Protein AF-A0AAW0K3B5-F1 (afdb_monomer)

pLDDT: mean 71.55, std 21.09, range [31.69, 96.75]

Secondary structure (DSSP, 8-state):
----GGGSTT--HHHHHHHHHHHHT-TT----HHHHHHHHHSSSSS----B--HHHHHHHHHHHHHHHHT--TTS-HHHHHHHHHHHHHHHHHB--TT-HHHHHHHHHHHHHHSTT-HHHHHHHHHHHHHHHHHHHHHHTT---TTTGGG-

Organism: Myodes glareolus (NCBI:txid447135)

Structure (mmCIF, N/CA/C/O backbone):
data_AF-A0AAW0K3B5-F1
#
_entry.id   AF-A0AAW0K3B5-F1
#
loop_
_atom_site.group_PDB
_atom_site.id
_atom_site.type_symbol
_atom_site.label_atom_id
_atom_site.label_alt_id
_atom_site.label_comp_id
_atom_site.label_asym_id
_atom_site.label_entity_id
_atom_site.label_seq_id
_atom_site.pdbx_PDB_ins_code
_atom_site.Cartn_x
_atom_site.Cartn_y
_atom_site.Cartn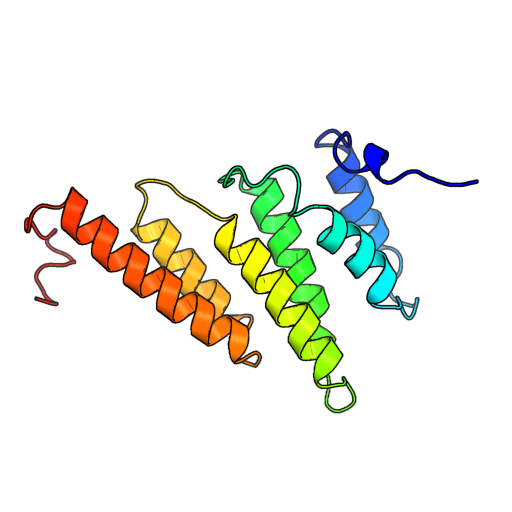_z
_atom_site.occupancy
_atom_site.B_iso_or_equiv
_atom_site.auth_seq_id
_atom_site.auth_comp_id
_atom_site.auth_asym_id
_atom_site.auth_atom_id
_atom_site.pdbx_PDB_model_num
ATOM 1 N N . MET A 1 1 ? 22.367 22.650 -14.621 1.00 35.47 1 MET A N 1
ATOM 2 C CA . MET A 1 1 ? 21.339 23.346 -13.818 1.00 35.47 1 MET A CA 1
ATOM 3 C C . MET A 1 1 ? 20.827 22.365 -12.778 1.00 35.47 1 MET A C 1
ATOM 5 O O . MET A 1 1 ? 20.050 21.483 -13.109 1.00 35.47 1 MET A O 1
ATOM 9 N N . HIS A 1 2 ? 21.383 22.438 -11.568 1.00 32.12 2 HIS A N 1
ATOM 10 C CA . HIS A 1 2 ? 21.061 21.547 -10.454 1.00 32.12 2 HIS A CA 1
ATOM 11 C C . HIS A 1 2 ? 19.690 21.917 -9.879 1.00 32.12 2 HIS A C 1
ATOM 13 O O . HIS A 1 2 ? 19.555 22.942 -9.215 1.00 32.12 2 HIS A O 1
ATOM 19 N N . LEU A 1 3 ? 18.679 21.089 -10.138 1.00 31.78 3 LEU A N 1
ATOM 20 C CA . LEU A 1 3 ? 17.420 21.122 -9.401 1.00 31.78 3 LEU A CA 1
ATOM 21 C C . LEU A 1 3 ? 17.653 20.423 -8.060 1.00 31.78 3 LEU A C 1
ATOM 23 O O . LEU A 1 3 ? 17.846 19.212 -7.993 1.00 31.78 3 LEU A O 1
ATOM 27 N N . THR A 1 4 ? 17.708 21.208 -6.991 1.00 33.53 4 THR A N 1
ATOM 28 C CA . THR A 1 4 ? 17.813 20.716 -5.619 1.00 33.53 4 THR A CA 1
ATOM 29 C C . THR A 1 4 ? 16.498 20.050 -5.194 1.00 33.53 4 THR A C 1
ATOM 31 O O . THR A 1 4 ? 15.403 20.532 -5.488 1.00 33.53 4 THR A O 1
ATOM 34 N N . ALA A 1 5 ? 16.607 18.935 -4.465 1.00 39.22 5 ALA A N 1
ATOM 35 C CA . ALA A 1 5 ? 15.515 18.063 -4.004 1.00 39.22 5 ALA A CA 1
ATOM 36 C C . ALA A 1 5 ? 14.440 18.745 -3.124 1.00 39.22 5 ALA A C 1
ATOM 38 O O . ALA A 1 5 ? 13.432 18.134 -2.784 1.00 39.22 5 ALA A O 1
ATOM 39 N N . HIS A 1 6 ? 14.608 20.028 -2.800 1.00 31.69 6 HIS A N 1
ATOM 40 C CA . HIS A 1 6 ? 13.610 20.847 -2.111 1.00 31.69 6 HIS A CA 1
ATOM 41 C C . HIS A 1 6 ? 12.377 21.176 -2.974 1.00 31.69 6 HIS A C 1
ATOM 43 O O . HIS A 1 6 ? 11.367 21.637 -2.448 1.00 31.69 6 HIS A O 1
ATOM 49 N N . CYS A 1 7 ? 12.438 20.957 -4.293 1.00 35.53 7 CYS A N 1
ATOM 50 C CA . CYS A 1 7 ? 11.373 21.372 -5.206 1.00 35.53 7 CYS A CA 1
ATOM 51 C C . CYS A 1 7 ? 10.175 20.402 -5.244 1.00 35.53 7 CYS A C 1
ATOM 53 O O . CYS A 1 7 ? 9.066 20.840 -5.524 1.00 35.53 7 CYS A O 1
ATOM 55 N N . LEU A 1 8 ? 10.358 19.114 -4.916 1.00 39.03 8 LEU A N 1
ATOM 56 C CA . LEU A 1 8 ? 9.300 18.092 -5.019 1.00 39.03 8 LEU A CA 1
ATOM 57 C C . LEU A 1 8 ? 8.293 18.110 -3.857 1.00 39.03 8 LEU A C 1
ATOM 59 O O . LEU A 1 8 ? 7.108 17.871 -4.074 1.00 39.03 8 LEU A O 1
ATOM 63 N N . CYS A 1 9 ? 8.720 18.466 -2.643 1.00 38.41 9 CYS A N 1
ATOM 64 C CA . CYS A 1 9 ? 7.819 18.576 -1.486 1.00 38.41 9 CYS A CA 1
ATOM 65 C C . CYS A 1 9 ? 6.958 19.851 -1.507 1.00 38.41 9 CYS A C 1
ATOM 67 O O . CYS A 1 9 ? 5.985 19.949 -0.767 1.00 38.41 9 CYS A O 1
ATOM 69 N N . ALA A 1 10 ? 7.306 20.822 -2.355 1.00 37.34 10 ALA A N 1
ATOM 70 C CA . ALA A 1 10 ? 6.566 22.067 -2.543 1.00 37.34 10 ALA A CA 1
ATOM 71 C C . ALA A 1 10 ? 5.687 22.047 -3.802 1.00 37.34 10 ALA A C 1
ATOM 73 O O . ALA A 1 10 ? 5.205 23.095 -4.220 1.00 37.34 10 ALA A O 1
ATOM 74 N N . VAL A 1 11 ? 5.494 20.882 -4.431 1.00 40.53 11 VAL A N 1
ATOM 75 C CA . VAL A 1 11 ? 4.671 20.749 -5.635 1.00 40.53 11 VAL A CA 1
ATOM 76 C C . VAL A 1 11 ? 3.203 20.824 -5.202 1.00 40.53 11 VAL A C 1
ATOM 78 O O . VAL A 1 11 ? 2.694 19.856 -4.634 1.00 40.53 11 VAL A O 1
ATOM 81 N N . PRO A 1 12 ? 2.493 21.946 -5.437 1.00 39.41 12 PRO A N 1
ATOM 82 C CA . PRO A 1 12 ? 1.070 22.022 -5.134 1.00 39.41 12 PRO A CA 1
ATOM 83 C C . PRO A 1 12 ? 0.346 20.911 -5.896 1.00 39.41 12 PRO A C 1
ATOM 85 O O . PRO A 1 12 ? 0.765 20.545 -6.994 1.00 39.41 12 PRO A O 1
ATOM 88 N N . SER A 1 13 ? -0.766 20.404 -5.360 1.00 47.94 13 SER A N 1
ATOM 89 C CA . SER A 1 13 ? -1.538 19.246 -5.855 1.00 47.94 13 SER A CA 1
ATOM 90 C C . SER A 1 13 ? -1.801 19.249 -7.375 1.00 47.94 13 SER A C 1
ATOM 92 O O . SER A 1 13 ? -1.989 18.204 -7.991 1.00 47.94 13 SER A O 1
ATOM 94 N N . ARG A 1 14 ? -1.759 20.429 -8.006 1.00 40.59 14 ARG A N 1
ATOM 95 C CA . ARG A 1 14 ? -1.860 20.640 -9.458 1.00 40.59 14 ARG A CA 1
ATOM 96 C C . ARG A 1 14 ? -0.660 20.131 -10.268 1.00 40.59 14 ARG A C 1
ATOM 98 O O . ARG A 1 14 ? -0.847 19.666 -11.387 1.00 40.59 14 ARG A O 1
ATOM 105 N N . ALA A 1 15 ? 0.555 20.189 -9.734 1.00 43.03 15 ALA A N 1
ATOM 106 C CA . ALA A 1 15 ? 1.763 19.774 -10.442 1.00 43.03 15 ALA A CA 1
ATOM 107 C C . ALA A 1 15 ? 2.100 18.278 -10.246 1.00 43.03 15 ALA A C 1
ATOM 109 O O . ALA A 1 15 ? 2.825 17.712 -11.062 1.00 43.03 15 ALA A O 1
ATOM 110 N N . LEU A 1 16 ? 1.447 17.593 -9.295 1.00 50.88 16 LEU A N 1
ATOM 111 C CA . LEU A 1 16 ? 1.408 16.123 -9.249 1.00 50.88 16 LEU A CA 1
ATOM 112 C C . LEU A 1 16 ? 0.715 15.546 -10.497 1.00 50.88 16 LEU A C 1
ATOM 114 O O . LEU A 1 16 ? 1.174 14.566 -11.077 1.00 50.88 16 LEU A O 1
ATOM 118 N N . GLY A 1 17 ? -0.352 16.207 -10.961 1.00 45.12 17 GLY A N 1
ATOM 119 C CA . GLY A 1 17 ? -1.036 15.856 -12.207 1.00 45.12 17 GLY A CA 1
ATOM 120 C C . GLY A 1 17 ? -0.136 16.006 -13.436 1.00 45.12 17 GLY A C 1
ATOM 121 O O . GLY A 1 17 ? -0.159 15.151 -14.316 1.00 45.12 17 GLY A O 1
ATOM 122 N N . VAL A 1 18 ? 0.713 17.038 -13.468 1.00 44.72 18 VAL A N 1
ATOM 123 C CA . VAL A 1 18 ? 1.710 17.238 -14.534 1.00 44.72 18 VAL A CA 1
ATOM 124 C C . VAL A 1 18 ? 2.792 16.160 -14.479 1.00 44.72 18 VAL A C 1
ATOM 126 O O . VAL A 1 18 ? 3.157 15.628 -15.520 1.00 44.72 18 VAL A O 1
ATOM 129 N N . LEU A 1 19 ? 3.250 15.771 -13.286 1.00 51.72 19 LEU A N 1
ATOM 130 C CA . LEU A 1 19 ? 4.218 14.685 -13.120 1.00 51.72 19 LEU A CA 1
ATOM 131 C C . LEU A 1 19 ? 3.649 13.339 -13.603 1.00 51.72 19 LEU A C 1
ATOM 133 O O . LEU A 1 19 ? 4.320 12.619 -14.335 1.00 51.72 19 LEU A O 1
ATOM 137 N N . ILE A 1 20 ? 2.387 13.035 -13.277 1.00 51.34 20 ILE A N 1
ATOM 138 C CA . ILE A 1 20 ? 1.679 11.835 -13.757 1.00 51.34 20 ILE A CA 1
ATOM 139 C C . ILE A 1 20 ? 1.503 11.871 -15.282 1.00 51.34 20 ILE A C 1
ATOM 141 O O . ILE A 1 20 ? 1.693 10.853 -15.944 1.00 51.34 20 ILE A O 1
ATOM 145 N N . GLN A 1 21 ? 1.165 13.028 -15.860 1.00 45.47 21 GLN A N 1
ATOM 146 C CA . GLN A 1 21 ? 1.050 13.179 -17.315 1.00 45.47 21 GLN A CA 1
ATOM 147 C C . GLN A 1 21 ? 2.409 13.060 -18.021 1.00 45.47 21 GLN A C 1
ATOM 149 O O . GLN A 1 21 ? 2.496 12.416 -19.061 1.00 45.47 21 GLN A O 1
ATOM 154 N N . LEU A 1 22 ? 3.484 13.605 -17.446 1.00 49.25 22 LEU A N 1
ATOM 155 C CA . LEU A 1 22 ? 4.845 13.465 -17.973 1.00 49.25 22 LEU A CA 1
ATOM 156 C C . LEU A 1 22 ? 5.357 12.020 -17.873 1.00 49.25 22 LEU A C 1
ATOM 158 O O . LEU A 1 22 ? 6.009 11.551 -18.803 1.00 49.25 22 LEU A O 1
ATOM 162 N N . LEU A 1 23 ? 5.008 11.299 -16.801 1.00 51.03 23 LEU A N 1
ATOM 163 C CA . LEU A 1 23 ? 5.277 9.864 -16.654 1.00 51.03 23 LEU A CA 1
ATOM 164 C C . LEU A 1 23 ? 4.516 9.033 -17.699 1.00 51.03 23 LEU A C 1
ATOM 166 O O . LEU A 1 23 ? 5.080 8.107 -18.273 1.00 51.03 23 LEU A O 1
ATOM 170 N N . LYS A 1 24 ? 3.265 9.397 -18.015 1.00 45.06 24 LYS A N 1
ATOM 171 C CA . LYS A 1 24 ? 2.482 8.764 -19.093 1.00 45.06 24 LYS A CA 1
ATOM 172 C C . LYS A 1 24 ? 2.996 9.101 -20.499 1.00 45.06 24 LYS A C 1
ATOM 174 O O . LYS A 1 24 ? 2.840 8.293 -21.408 1.00 45.06 24 LYS A O 1
ATOM 179 N N . ALA A 1 25 ? 3.600 10.274 -20.694 1.00 43.50 25 ALA A N 1
ATOM 180 C CA . ALA A 1 25 ? 3.971 10.795 -22.011 1.00 43.50 25 ALA A CA 1
ATOM 181 C C . ALA A 1 25 ? 5.305 10.267 -22.580 1.00 43.50 25 ALA A C 1
ATOM 183 O O . ALA A 1 25 ? 5.633 10.589 -23.722 1.00 43.50 25 ALA A O 1
ATOM 184 N N . LYS A 1 26 ? 6.086 9.463 -21.841 1.00 40.22 26 LYS A N 1
ATOM 185 C CA . LYS A 1 26 ? 7.348 8.883 -22.348 1.00 40.22 26 LYS A CA 1
ATOM 186 C C . LYS A 1 26 ? 7.433 7.360 -22.151 1.00 40.22 26 LYS A C 1
ATOM 188 O O . LYS A 1 26 ? 8.111 6.905 -21.232 1.00 40.22 26 LYS A O 1
ATOM 193 N N . PRO A 1 27 ? 6.810 6.569 -23.045 1.00 40.72 27 PRO A N 1
ATOM 194 C CA . PRO A 1 27 ? 6.801 5.106 -22.970 1.00 40.72 27 PRO A CA 1
ATOM 195 C C . PRO A 1 27 ? 8.078 4.426 -23.507 1.00 40.72 27 PRO A C 1
ATOM 197 O O . PRO A 1 27 ? 8.160 3.204 -23.486 1.00 40.72 27 PRO A O 1
ATOM 200 N N . THR A 1 28 ? 9.070 5.179 -24.003 1.00 42.84 28 THR A N 1
ATOM 201 C CA . THR A 1 28 ? 10.252 4.623 -24.701 1.00 42.84 28 THR A CA 1
ATOM 202 C C . THR A 1 28 ? 11.601 4.939 -24.057 1.00 42.84 28 THR A C 1
ATOM 204 O O . THR A 1 28 ? 12.632 4.532 -24.588 1.00 42.84 28 THR A O 1
ATOM 207 N N . LEU A 1 29 ? 11.638 5.644 -22.922 1.00 44.28 29 LEU A N 1
ATOM 208 C CA . LEU A 1 29 ? 12.889 5.818 -22.190 1.00 44.28 29 LEU A CA 1
ATOM 209 C C . LEU A 1 29 ? 13.072 4.627 -21.254 1.00 44.28 29 LEU A C 1
ATOM 211 O O . LEU A 1 29 ? 12.244 4.387 -20.379 1.00 44.28 29 LEU A O 1
ATOM 215 N N . SER A 1 30 ? 14.171 3.900 -21.435 1.00 46.19 30 SER A N 1
ATOM 216 C CA . SER A 1 30 ? 14.764 3.035 -20.423 1.00 46.19 30 SER A CA 1
ATOM 217 C C . SER A 1 30 ? 15.074 3.892 -19.195 1.00 46.19 30 SER A C 1
ATOM 219 O O . SER A 1 30 ? 16.180 4.411 -19.061 1.00 46.19 30 SER A O 1
ATOM 221 N N . TRP A 1 31 ? 14.074 4.151 -18.357 1.00 45.94 31 TRP A N 1
ATOM 222 C CA . TRP A 1 31 ? 14.260 4.879 -17.114 1.00 45.94 31 TRP A CA 1
ATOM 223 C C . TRP A 1 31 ? 15.216 4.040 -16.271 1.00 45.94 31 TRP A C 1
ATOM 225 O O . TRP A 1 31 ? 14.848 2.923 -15.901 1.00 45.94 31 TRP A O 1
ATOM 235 N N . PRO A 1 32 ? 16.445 4.503 -15.985 1.00 50.75 32 PRO A N 1
ATOM 236 C CA . PRO A 1 32 ? 17.222 3.837 -14.968 1.00 50.75 32 PRO A CA 1
ATOM 237 C C . PRO A 1 32 ? 16.426 4.069 -13.683 1.00 50.75 32 PRO A C 1
ATOM 239 O O . PRO A 1 32 ? 16.216 5.209 -13.261 1.00 50.75 32 PRO A O 1
ATOM 242 N N . TRP A 1 33 ? 15.882 2.983 -13.130 1.00 50.09 33 TRP A N 1
ATOM 243 C CA . TRP A 1 33 ? 15.019 2.971 -11.947 1.00 50.09 33 TRP A CA 1
ATOM 244 C C . TRP A 1 33 ? 15.538 3.893 -10.844 1.00 50.09 33 TRP A C 1
ATOM 246 O O . TRP A 1 33 ? 14.731 4.491 -10.142 1.00 50.09 33 TRP A O 1
ATOM 256 N N . THR A 1 34 ? 16.863 4.073 -10.783 1.00 49.34 34 THR A N 1
ATOM 257 C CA . THR A 1 34 ? 17.664 4.951 -9.925 1.00 49.34 34 THR A CA 1
ATOM 258 C C . THR A 1 34 ? 17.209 6.410 -9.821 1.00 49.34 34 THR A C 1
ATOM 260 O O . THR A 1 34 ? 17.267 6.935 -8.718 1.00 49.34 34 THR A O 1
ATOM 263 N N . GLU A 1 35 ? 16.729 7.078 -10.874 1.00 49.34 35 GLU A N 1
ATOM 264 C CA . GLU A 1 35 ? 16.337 8.508 -10.790 1.00 49.34 35 GLU A CA 1
ATOM 265 C C . GLU A 1 35 ? 14.989 8.690 -10.069 1.00 49.34 35 GLU A C 1
ATOM 267 O O . GLU A 1 35 ? 14.841 9.526 -9.170 1.00 49.34 35 GLU A O 1
ATOM 272 N N . VAL A 1 36 ? 14.013 7.838 -10.403 1.00 54.09 36 VAL A N 1
ATOM 273 C CA . VAL A 1 36 ? 12.718 7.767 -9.704 1.00 54.09 36 VAL A CA 1
ATOM 274 C C . VAL A 1 36 ? 12.932 7.236 -8.285 1.00 54.09 36 VAL A C 1
ATOM 276 O O . VAL A 1 36 ? 12.353 7.759 -7.333 1.00 54.09 36 VAL A O 1
ATOM 279 N N . TYR A 1 37 ? 13.849 6.274 -8.133 1.00 51.41 37 TYR A N 1
ATOM 280 C CA . TYR A 1 37 ? 14.352 5.784 -6.854 1.00 51.41 37 TYR A CA 1
ATOM 281 C C . TYR A 1 37 ? 14.898 6.899 -5.984 1.00 51.41 37 TYR A C 1
ATOM 283 O O . TYR A 1 37 ? 14.508 7.010 -4.834 1.00 51.41 37 TYR A O 1
ATOM 291 N N . HIS A 1 38 ? 15.792 7.731 -6.508 1.00 45.94 38 HIS A N 1
ATOM 292 C CA . HIS A 1 38 ? 16.452 8.781 -5.746 1.00 45.94 38 HIS A CA 1
ATOM 293 C C . HIS A 1 38 ? 15.446 9.854 -5.304 1.00 45.94 38 HIS A C 1
ATOM 295 O O . HIS A 1 38 ? 15.492 10.305 -4.160 1.00 45.94 38 HIS A O 1
ATOM 301 N N . CYS A 1 39 ? 14.464 10.180 -6.155 1.00 49.81 39 CYS A N 1
ATOM 302 C CA . CYS A 1 39 ? 13.337 11.040 -5.786 1.00 49.81 39 CYS A CA 1
ATOM 303 C C . CYS A 1 39 ? 12.455 10.443 -4.679 1.00 49.81 39 CYS A C 1
ATOM 305 O O . CYS A 1 39 ? 12.115 11.148 -3.730 1.00 49.81 39 CYS A O 1
ATOM 307 N N . LEU A 1 40 ? 12.090 9.158 -4.761 1.00 51.19 40 LEU A N 1
ATOM 308 C CA . LEU A 1 40 ? 11.213 8.532 -3.764 1.00 51.19 40 LEU A CA 1
ATOM 309 C C . LEU A 1 40 ? 11.952 8.159 -2.461 1.00 51.19 40 LEU A C 1
ATOM 311 O O . LEU A 1 40 ? 11.364 8.233 -1.384 1.00 51.19 40 LEU A O 1
ATOM 315 N N . LEU A 1 41 ? 13.240 7.804 -2.533 1.00 47.03 41 LEU A N 1
ATOM 316 C CA . LEU A 1 41 ? 14.080 7.340 -1.417 1.00 47.03 41 LEU A CA 1
ATOM 317 C C . LEU A 1 41 ? 14.708 8.498 -0.619 1.00 47.03 41 LEU A C 1
ATOM 319 O O . LEU A 1 41 ? 15.030 8.315 0.556 1.00 47.03 41 LEU A O 1
ATOM 323 N N . MET A 1 42 ? 14.808 9.709 -1.189 1.00 41.59 42 MET A N 1
ATOM 324 C CA . MET A 1 42 ? 15.099 10.930 -0.417 1.00 41.59 42 MET A CA 1
ATOM 325 C C . MET A 1 42 ? 13.888 11.466 0.363 1.00 41.59 42 MET A C 1
ATOM 327 O O . MET A 1 42 ? 14.073 12.254 1.289 1.00 41.59 42 MET A O 1
ATOM 331 N N . SER A 1 43 ? 12.668 11.018 0.055 1.00 45.22 43 SER A N 1
ATOM 332 C CA . SER A 1 43 ? 11.439 11.539 0.662 1.00 45.22 43 SER A CA 1
ATOM 333 C C . SER A 1 43 ? 10.863 10.826 1.911 1.00 45.22 43 SER A C 1
ATOM 335 O O . SER A 1 43 ? 9.936 11.396 2.485 1.00 45.22 43 SER A O 1
ATOM 337 N N . PRO A 1 44 ? 11.346 9.670 2.436 1.00 45.16 44 PRO A N 1
ATOM 338 C CA . PRO A 1 44 ? 10.769 9.089 3.654 1.00 45.16 44 PRO A CA 1
ATOM 339 C C . PRO A 1 44 ? 11.426 9.575 4.951 1.00 45.16 44 PRO A C 1
ATOM 341 O O . PRO A 1 44 ? 10.884 9.334 6.025 1.00 45.16 44 PRO A O 1
ATOM 344 N N . ARG A 1 45 ? 12.595 10.232 4.896 1.00 41.22 45 ARG A N 1
ATOM 345 C CA . ARG A 1 45 ? 13.344 10.578 6.119 1.00 41.22 45 ARG A CA 1
ATOM 346 C C . ARG A 1 45 ? 12.875 11.851 6.824 1.00 41.22 45 ARG A C 1
ATOM 348 O O . ARG A 1 45 ? 13.253 12.039 7.971 1.00 41.22 45 ARG A O 1
ATOM 355 N N . HIS A 1 46 ? 12.059 12.695 6.187 1.00 41.38 46 HIS A N 1
ATOM 356 C CA . HIS A 1 46 ? 11.716 14.009 6.751 1.00 41.38 46 HIS A CA 1
ATOM 357 C C . HIS A 1 46 ? 10.225 14.286 6.981 1.00 41.38 46 HIS A C 1
ATOM 359 O O . HIS A 1 46 ? 9.912 15.281 7.632 1.00 41.38 46 HIS A O 1
ATOM 365 N N . HIS A 1 47 ? 9.303 13.425 6.532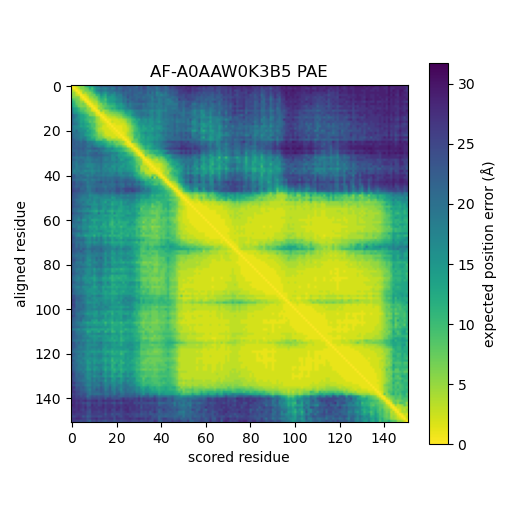 1.00 42.66 47 HIS A N 1
ATOM 366 C CA . HIS A 1 47 ? 7.878 13.609 6.825 1.00 42.66 47 HIS A CA 1
ATOM 367 C C . HIS A 1 47 ? 7.096 12.289 6.690 1.00 42.66 47 HIS A C 1
ATOM 369 O O . HIS A 1 47 ? 6.551 11.979 5.637 1.00 42.66 47 HIS A O 1
ATOM 375 N N . GLN A 1 48 ? 7.075 11.470 7.744 1.00 51.12 48 GLN A N 1
ATOM 376 C CA . GLN A 1 48 ? 6.183 10.305 7.830 1.00 51.12 48 GLN A CA 1
ATOM 377 C C . GLN A 1 48 ? 4.943 10.666 8.650 1.00 51.12 48 GLN A C 1
ATOM 379 O O . GLN A 1 48 ? 4.690 10.079 9.700 1.00 51.12 48 GLN A O 1
A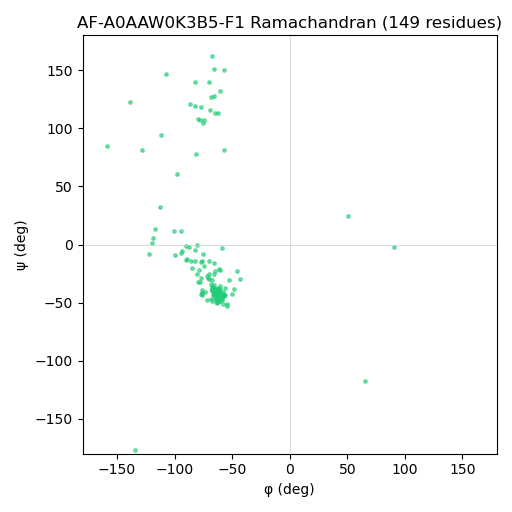TOM 384 N N . GLU A 1 49 ? 4.173 11.649 8.189 1.00 59.16 49 GLU A N 1
ATOM 385 C CA . GLU A 1 49 ? 2.790 11.747 8.644 1.00 59.16 49 GLU A CA 1
ATOM 386 C C . GLU A 1 49 ? 1.959 10.773 7.801 1.00 59.16 49 GLU A C 1
ATOM 388 O O . GLU A 1 49 ? 1.956 10.873 6.570 1.00 59.16 49 GLU A O 1
ATOM 393 N N . PRO A 1 50 ? 1.312 9.772 8.421 1.00 70.06 50 PRO A N 1
ATOM 394 C CA . PRO A 1 50 ? 0.492 8.837 7.679 1.00 70.06 50 PRO A CA 1
ATOM 395 C C . PRO A 1 50 ? -0.650 9.581 6.979 1.00 70.06 50 PRO A C 1
ATOM 397 O O . PRO A 1 50 ? -1.346 10.392 7.590 1.00 70.06 50 PRO A O 1
ATOM 400 N N . THR A 1 51 ? -0.849 9.298 5.693 1.00 78.00 51 THR A N 1
ATOM 401 C CA . THR A 1 51 ? -1.839 9.984 4.860 1.00 78.00 51 THR A CA 1
ATOM 402 C C . THR A 1 51 ? -3.030 9.086 4.546 1.00 78.00 51 THR A C 1
ATOM 404 O O . THR A 1 51 ? -2.907 7.868 4.391 1.00 78.00 51 THR A O 1
ATOM 407 N N . LYS A 1 52 ? -4.193 9.729 4.435 1.00 79.19 52 LYS A N 1
ATOM 408 C CA . LYS A 1 52 ? -5.463 9.146 3.987 1.00 79.19 52 LYS A CA 1
ATOM 409 C C . LYS A 1 52 ? -5.997 9.814 2.719 1.00 79.19 52 LYS A C 1
ATOM 411 O O . LYS A 1 52 ? -7.133 9.554 2.334 1.00 79.19 52 LYS A O 1
ATOM 416 N N . ASP A 1 53 ? -5.227 10.729 2.124 1.00 81.69 53 ASP A N 1
ATOM 417 C CA . ASP A 1 53 ? -5.661 11.463 0.939 1.00 81.69 53 ASP A CA 1
ATOM 418 C C . ASP A 1 53 ? -5.730 10.506 -0.265 1.00 81.69 53 ASP A C 1
ATOM 420 O O . ASP A 1 53 ? -4.698 9.972 -0.682 1.00 81.69 53 ASP A O 1
ATOM 424 N N . PRO A 1 54 ? -6.921 10.265 -0.839 1.00 78.88 54 PRO A N 1
ATOM 425 C CA . PRO A 1 54 ? -7.087 9.264 -1.884 1.00 78.88 54 PRO A CA 1
ATOM 426 C C . PRO A 1 54 ? -6.333 9.625 -3.169 1.00 78.88 54 PRO A C 1
ATOM 428 O O . PRO A 1 54 ? -5.959 8.726 -3.917 1.00 78.88 54 PRO A O 1
ATOM 431 N N . VAL A 1 55 ? -6.071 10.908 -3.440 1.00 81.75 55 VAL A N 1
ATOM 432 C CA . VAL A 1 55 ? -5.321 11.333 -4.630 1.00 81.75 55 VAL A CA 1
ATOM 433 C C . VAL A 1 55 ? -3.849 10.967 -4.471 1.00 81.75 55 VAL A C 1
ATOM 435 O O . VAL A 1 55 ? -3.272 10.358 -5.372 1.00 81.75 55 VAL A O 1
ATOM 438 N N . ILE A 1 56 ? -3.257 11.276 -3.314 1.00 80.25 56 ILE A N 1
ATOM 439 C CA . ILE A 1 56 ? -1.868 10.925 -2.992 1.00 80.25 56 ILE A CA 1
ATOM 440 C C . ILE A 1 56 ? -1.703 9.403 -2.953 1.00 80.25 56 ILE A C 1
ATOM 442 O O . ILE A 1 56 ? -0.774 8.870 -3.560 1.00 80.25 56 ILE A O 1
ATOM 446 N N . LEU A 1 57 ? -2.620 8.698 -2.285 1.00 84.00 57 LEU A N 1
ATOM 447 C CA . LEU A 1 57 ? -2.579 7.242 -2.174 1.00 84.00 57 LEU A CA 1
ATOM 448 C C . LEU A 1 57 ? -2.676 6.564 -3.543 1.00 84.00 57 LEU A C 1
ATOM 450 O O . LEU A 1 57 ? -1.835 5.725 -3.857 1.00 84.00 57 LEU A O 1
ATOM 454 N N . ASN A 1 58 ? -3.630 6.967 -4.385 1.00 84.12 58 ASN A N 1
ATOM 455 C CA . ASN A 1 58 ? -3.785 6.396 -5.723 1.00 84.12 58 ASN A CA 1
ATOM 456 C C . ASN A 1 58 ? -2.590 6.714 -6.632 1.00 84.12 58 ASN A C 1
ATOM 458 O O . ASN A 1 58 ? -2.171 5.859 -7.412 1.00 84.12 58 ASN A O 1
ATOM 462 N N . ALA A 1 59 ? -2.011 7.915 -6.527 1.00 79.88 59 ALA A N 1
ATOM 463 C CA . ALA A 1 59 ? -0.817 8.282 -7.285 1.00 79.88 59 ALA A CA 1
ATOM 464 C C . ALA A 1 59 ? 0.392 7.418 -6.890 1.00 79.88 59 ALA A C 1
ATOM 466 O O . ALA A 1 59 ? 1.045 6.837 -7.758 1.00 79.88 59 ALA A O 1
ATOM 467 N N . LEU A 1 60 ? 0.664 7.285 -5.588 1.00 81.12 60 LEU A N 1
ATOM 468 C CA . LEU A 1 60 ? 1.762 6.460 -5.080 1.00 81.12 60 LEU A CA 1
ATOM 469 C C . LEU A 1 60 ? 1.555 4.977 -5.393 1.00 81.12 60 LEU A C 1
ATOM 471 O O . LEU A 1 60 ? 2.503 4.307 -5.800 1.00 81.12 60 LEU A O 1
ATOM 475 N N . LEU A 1 61 ? 0.322 4.480 -5.271 1.00 84.88 61 LEU A N 1
ATOM 476 C CA . LEU A 1 61 ? -0.028 3.109 -5.630 1.00 84.88 61 LEU A CA 1
ATOM 477 C C . LEU A 1 61 ? 0.218 2.847 -7.118 1.00 84.88 61 LEU A C 1
ATOM 479 O O . LEU A 1 61 ? 0.818 1.834 -7.470 1.00 84.88 61 LEU A O 1
ATOM 483 N N . HIS A 1 62 ? -0.189 3.771 -7.992 1.00 83.56 62 HIS A N 1
ATOM 484 C CA . HIS A 1 62 ? 0.050 3.662 -9.429 1.00 83.56 62 HIS A CA 1
ATOM 485 C C . HIS A 1 62 ? 1.546 3.639 -9.767 1.00 83.56 62 HIS A C 1
ATOM 487 O O . HIS A 1 62 ? 1.974 2.829 -10.592 1.00 83.56 62 HIS A O 1
ATOM 493 N N . ILE A 1 63 ? 2.348 4.473 -9.099 1.00 79.62 63 ILE A N 1
ATOM 494 C CA . ILE A 1 63 ? 3.808 4.485 -9.253 1.00 79.62 63 ILE A CA 1
ATOM 495 C C . ILE A 1 63 ? 4.397 3.146 -8.785 1.00 79.62 63 ILE A C 1
ATOM 497 O O . ILE A 1 63 ? 5.117 2.504 -9.545 1.00 79.62 63 ILE A O 1
ATOM 501 N N . CYS A 1 64 ? 4.039 2.676 -7.583 1.00 85.62 64 CYS A N 1
ATOM 502 C CA . CYS A 1 64 ? 4.490 1.389 -7.038 1.00 85.62 64 CYS A CA 1
ATOM 503 C C . CYS A 1 64 ? 4.133 0.216 -7.954 1.00 85.62 64 CYS A C 1
ATOM 505 O O . CYS A 1 64 ? 4.974 -0.642 -8.204 1.00 85.62 64 CYS A O 1
ATOM 507 N N . LYS A 1 65 ? 2.911 0.207 -8.494 1.00 86.62 65 LYS A N 1
ATOM 508 C CA . LYS A 1 65 ? 2.454 -0.803 -9.448 1.00 86.62 65 LYS A CA 1
ATOM 509 C C . LYS A 1 65 ? 3.270 -0.775 -10.735 1.00 86.62 65 LYS A C 1
ATOM 511 O O . LYS A 1 65 ? 3.783 -1.803 -11.143 1.00 86.62 65 LYS A O 1
ATOM 516 N N . THR A 1 66 ? 3.448 0.401 -11.331 1.00 83.31 66 THR A N 1
ATOM 517 C CA . THR A 1 66 ? 4.222 0.554 -12.573 1.00 83.31 66 THR A CA 1
ATOM 518 C C . THR A 1 66 ? 5.675 0.106 -12.387 1.00 83.31 66 THR A C 1
ATOM 520 O O . THR A 1 66 ? 6.240 -0.525 -13.276 1.00 83.31 66 THR A O 1
ATOM 523 N N . MET A 1 67 ? 6.274 0.385 -11.221 1.00 81.44 67 MET A N 1
ATOM 524 C CA . MET A 1 67 ? 7.617 -0.101 -10.883 1.00 81.44 67 MET A CA 1
ATOM 525 C C . MET A 1 67 ? 7.671 -1.609 -10.621 1.00 81.44 67 MET A C 1
ATOM 527 O O . MET A 1 67 ? 8.707 -2.222 -10.832 1.00 81.44 67 MET A O 1
ATOM 531 N N . HIS A 1 68 ? 6.586 -2.211 -10.140 1.00 85.69 68 HIS A N 1
ATOM 532 C CA . HIS A 1 68 ? 6.501 -3.654 -9.943 1.00 85.69 68 HIS A CA 1
ATOM 533 C C . HIS A 1 68 ? 6.271 -4.408 -11.256 1.00 85.69 68 HIS A C 1
ATOM 535 O O . HIS A 1 68 ? 6.926 -5.417 -11.497 1.00 85.69 68 HIS A O 1
ATOM 541 N N . ASP A 1 69 ? 5.394 -3.905 -12.123 1.00 85.62 69 ASP A N 1
ATOM 542 C CA . ASP A 1 69 ? 5.027 -4.547 -13.392 1.00 85.62 69 ASP A CA 1
ATOM 543 C C . ASP A 1 69 ? 6.196 -4.607 -14.395 1.00 85.62 69 ASP A C 1
ATOM 545 O O . ASP A 1 69 ? 6.157 -5.366 -15.360 1.00 85.62 69 ASP A O 1
ATOM 549 N N . SER A 1 70 ? 7.256 -3.830 -14.170 1.00 82.06 70 SER A N 1
ATOM 550 C CA . SER A 1 70 ? 8.481 -3.863 -14.971 1.00 82.06 70 SER A CA 1
ATOM 551 C C . SER A 1 70 ? 9.502 -4.919 -14.534 1.00 82.06 70 SER A C 1
ATOM 553 O O . SER A 1 70 ? 10.451 -5.199 -15.279 1.00 82.06 70 SER A O 1
ATOM 555 N N . VAL A 1 71 ? 9.336 -5.490 -13.335 1.00 84.19 71 VAL A N 1
ATOM 556 C CA . VAL A 1 71 ? 10.213 -6.536 -12.810 1.00 84.19 71 VAL A CA 1
ATOM 557 C C . VAL A 1 71 ? 10.062 -7.773 -13.683 1.00 84.19 71 VAL A C 1
ATOM 559 O O . VAL A 1 71 ? 8.965 -8.277 -13.906 1.00 84.19 71 VAL A O 1
ATOM 562 N N . ASN A 1 72 ? 11.185 -8.292 -14.165 1.00 81.25 72 ASN A N 1
ATOM 563 C CA . ASN A 1 72 ? 11.225 -9.453 -15.042 1.00 81.25 72 ASN A CA 1
ATOM 564 C C . ASN A 1 72 ? 12.313 -10.445 -14.597 1.00 81.25 72 ASN A C 1
ATOM 566 O O . ASN A 1 72 ? 12.964 -10.272 -13.562 1.00 81.25 72 ASN A O 1
ATOM 570 N N . ALA A 1 73 ? 12.492 -11.522 -15.365 1.00 81.69 73 ALA A N 1
ATOM 571 C CA . ALA A 1 73 ? 13.444 -12.589 -15.049 1.00 81.69 73 ALA A CA 1
ATOM 572 C C . ALA A 1 73 ? 14.911 -12.118 -14.996 1.00 81.69 73 ALA A C 1
ATOM 574 O O . ALA A 1 73 ? 15.728 -12.778 -14.363 1.00 81.69 73 ALA A O 1
ATOM 575 N N . LEU A 1 74 ? 15.234 -10.986 -15.629 1.00 82.12 74 LEU A N 1
ATOM 576 C CA . LEU A 1 74 ? 16.576 -10.401 -15.666 1.00 82.12 74 LEU A CA 1
ATOM 577 C C . LEU A 1 74 ? 16.796 -9.340 -14.579 1.00 82.12 74 LEU A C 1
ATOM 579 O O . LEU A 1 74 ? 17.916 -8.864 -14.421 1.00 82.12 74 LEU A O 1
ATOM 583 N N . THR A 1 75 ? 15.752 -8.954 -13.838 1.00 79.12 75 THR A N 1
ATOM 584 C CA . THR A 1 75 ? 15.875 -7.984 -12.745 1.00 79.12 75 THR A CA 1
ATOM 585 C C . THR A 1 75 ? 16.683 -8.585 -11.602 1.00 79.12 75 THR A C 1
ATOM 587 O O . THR A 1 75 ? 16.336 -9.656 -11.086 1.00 79.12 75 THR A O 1
ATOM 590 N N . LEU A 1 76 ? 17.728 -7.870 -11.182 1.00 83.00 76 LEU A N 1
ATOM 591 C CA . LEU A 1 76 ? 18.636 -8.312 -10.132 1.00 83.00 76 LEU A CA 1
ATOM 592 C C . LEU A 1 76 ? 17.914 -8.403 -8.785 1.00 83.00 76 LEU A C 1
ATOM 594 O O . LEU A 1 76 ? 16.974 -7.657 -8.495 1.00 83.00 76 LEU A O 1
ATOM 598 N N . GLU A 1 77 ? 18.373 -9.307 -7.923 1.00 84.94 77 GLU A N 1
ATOM 599 C CA . GLU A 1 77 ? 17.783 -9.472 -6.592 1.00 84.94 77 GLU A CA 1
ATOM 600 C C . GLU A 1 77 ? 17.880 -8.201 -5.744 1.00 84.94 77 GLU A C 1
ATOM 602 O O . GLU A 1 77 ? 16.941 -7.880 -5.016 1.00 84.94 77 GLU A O 1
ATOM 607 N N . ASP A 1 78 ? 18.967 -7.438 -5.868 1.00 81.94 78 ASP A N 1
ATOM 608 C CA . ASP A 1 78 ? 19.116 -6.161 -5.168 1.00 81.94 78 ASP A CA 1
ATOM 609 C C . ASP A 1 78 ? 18.113 -5.109 -5.643 1.00 81.94 78 ASP A C 1
ATOM 611 O O . ASP A 1 78 ? 17.547 -4.396 -4.816 1.00 81.94 78 ASP A O 1
ATOM 615 N N . GLU A 1 79 ? 17.795 -5.060 -6.938 1.00 80.12 79 GLU A N 1
ATOM 616 C CA . GLU A 1 79 ? 16.756 -4.167 -7.464 1.00 80.12 79 GLU A CA 1
ATOM 617 C C . GLU A 1 79 ? 15.372 -4.559 -6.928 1.00 80.12 79 GLU A C 1
ATOM 619 O O . GLU A 1 79 ? 14.608 -3.700 -6.485 1.00 80.12 79 GLU A O 1
ATOM 624 N N . LYS A 1 80 ? 15.068 -5.865 -6.876 1.00 84.38 80 LYS A N 1
ATOM 625 C CA . LYS A 1 80 ? 13.828 -6.378 -6.264 1.00 84.38 80 LYS A CA 1
ATOM 626 C C . LYS A 1 80 ? 13.756 -6.048 -4.774 1.00 84.38 80 LYS A C 1
ATOM 628 O O . LYS A 1 80 ? 12.701 -5.654 -4.276 1.00 84.38 80 LYS A O 1
ATOM 633 N N . ARG A 1 81 ? 14.874 -6.181 -4.054 1.00 86.81 81 ARG A N 1
ATOM 634 C CA . ARG A 1 81 ? 14.981 -5.863 -2.623 1.00 86.81 81 ARG A CA 1
ATOM 635 C C . ARG A 1 81 ? 14.763 -4.380 -2.379 1.00 86.81 81 ARG A C 1
ATOM 637 O O . ARG A 1 81 ? 13.974 -4.009 -1.510 1.00 86.81 81 ARG A O 1
ATOM 644 N N . MET A 1 82 ? 15.422 -3.541 -3.170 1.00 84.00 82 MET A N 1
ATOM 645 C CA . MET A 1 82 ? 15.201 -2.108 -3.160 1.00 84.00 82 MET A CA 1
ATOM 646 C C . MET A 1 82 ? 13.715 -1.827 -3.377 1.00 84.00 82 MET A C 1
ATOM 648 O O . MET A 1 82 ? 13.128 -1.118 -2.551 1.00 84.00 82 MET A O 1
ATOM 652 N N . LEU A 1 83 ? 13.097 -2.371 -4.436 1.00 85.44 83 LEU A N 1
ATOM 653 C CA . LEU A 1 83 ? 11.687 -2.129 -4.779 1.00 85.44 83 LEU A CA 1
ATOM 654 C C . LEU A 1 83 ? 10.759 -2.500 -3.625 1.00 85.44 83 LEU A C 1
ATOM 656 O O . LEU A 1 83 ? 9.877 -1.726 -3.246 1.00 85.44 83 LEU A O 1
ATOM 660 N N . ALA A 1 84 ? 11.011 -3.648 -3.004 1.00 89.12 84 ALA A N 1
ATOM 661 C CA . ALA A 1 84 ? 10.270 -4.087 -1.838 1.00 89.12 84 ALA A CA 1
ATOM 662 C C . ALA A 1 84 ? 10.409 -3.113 -0.655 1.00 89.12 84 ALA A C 1
ATOM 664 O O . ALA A 1 84 ? 9.417 -2.825 0.014 1.00 89.12 84 ALA A O 1
ATOM 665 N N . HIS A 1 85 ? 11.595 -2.543 -0.405 1.00 86.56 85 HIS A N 1
ATOM 666 C CA . HIS A 1 85 ? 11.770 -1.517 0.632 1.00 86.56 85 HIS A CA 1
ATOM 667 C C . HIS A 1 85 ? 10.931 -0.264 0.370 1.00 86.56 85 HIS A C 1
ATOM 669 O O . HIS A 1 85 ? 10.355 0.296 1.305 1.00 86.56 85 HIS A O 1
ATOM 675 N N . LEU A 1 86 ? 10.830 0.152 -0.890 1.00 84.75 86 LEU A N 1
ATOM 676 C CA . LEU A 1 86 ? 10.060 1.322 -1.292 1.00 84.75 86 LEU A CA 1
ATOM 677 C C . LEU A 1 86 ? 8.555 1.107 -1.102 1.00 84.75 86 LEU A C 1
ATOM 679 O O . LEU A 1 86 ? 7.883 1.920 -0.463 1.00 84.75 86 LEU A O 1
ATOM 683 N N . ILE A 1 87 ? 8.050 -0.030 -1.582 1.00 90.62 87 ILE A N 1
ATOM 684 C CA . ILE A 1 87 ? 6.649 -0.435 -1.418 1.00 90.62 87 ILE A CA 1
ATOM 685 C C . ILE A 1 87 ? 6.311 -0.591 0.069 1.00 90.62 87 ILE A C 1
ATOM 687 O O . ILE A 1 87 ? 5.268 -0.125 0.522 1.00 90.62 87 ILE A O 1
ATOM 691 N N . ASN A 1 88 ? 7.218 -1.159 0.867 1.00 91.19 88 ASN A N 1
ATOM 692 C CA . ASN A 1 88 ? 7.049 -1.254 2.317 1.00 91.19 88 ASN A CA 1
ATOM 693 C C . ASN A 1 88 ? 6.972 0.121 2.990 1.00 91.19 88 ASN A C 1
ATOM 695 O O . ASN A 1 88 ? 6.200 0.296 3.934 1.00 91.19 88 ASN A O 1
ATOM 699 N N . GLY A 1 89 ? 7.743 1.099 2.509 1.00 87.06 89 GLY A N 1
ATOM 700 C CA . GLY A 1 89 ? 7.631 2.492 2.933 1.00 87.06 89 GLY A CA 1
ATOM 701 C C . GLY A 1 89 ? 6.247 3.068 2.633 1.00 87.06 89 GLY A C 1
ATOM 702 O O . GLY A 1 89 ? 5.610 3.610 3.533 1.00 87.06 89 GLY A O 1
ATOM 703 N N . PHE A 1 90 ? 5.750 2.880 1.407 1.00 88.00 90 PHE A N 1
ATOM 704 C CA . PHE A 1 90 ? 4.400 3.289 1.010 1.00 88.00 90 PHE A CA 1
ATOM 705 C C . PHE A 1 90 ? 3.316 2.650 1.888 1.00 88.00 90 PHE A C 1
ATOM 707 O O . PHE A 1 90 ? 2.514 3.373 2.474 1.00 88.00 90 PHE A O 1
ATOM 714 N N . ILE A 1 91 ? 3.340 1.326 2.069 1.00 91.38 91 ILE A N 1
ATOM 715 C CA . ILE A 1 91 ? 2.364 0.591 2.894 1.00 91.38 91 ILE A CA 1
ATOM 716 C C . ILE A 1 91 ? 2.310 1.136 4.328 1.00 91.38 91 ILE A C 1
ATOM 718 O O . ILE A 1 91 ? 1.229 1.211 4.909 1.00 91.38 91 ILE A O 1
ATOM 722 N N . LYS A 1 92 ? 3.455 1.528 4.905 1.00 89.69 92 LYS A N 1
ATOM 723 C CA . LYS A 1 92 ? 3.525 2.111 6.258 1.00 89.69 92 LYS A CA 1
ATOM 724 C C . LYS A 1 92 ? 2.971 3.534 6.341 1.00 89.69 92 LYS A C 1
ATOM 726 O O . LYS A 1 92 ? 2.524 3.930 7.413 1.00 89.69 92 LYS A O 1
ATOM 731 N N . MET A 1 93 ? 3.002 4.291 5.245 1.00 85.62 93 MET A N 1
ATOM 732 C CA . MET A 1 93 ? 2.447 5.648 5.188 1.00 85.62 93 MET A CA 1
ATOM 733 C C . MET A 1 93 ? 0.922 5.659 5.045 1.00 85.62 93 MET A C 1
ATOM 735 O O . MET A 1 93 ? 0.294 6.659 5.386 1.00 85.62 93 MET A O 1
ATOM 739 N N . VAL A 1 94 ? 0.309 4.578 4.555 1.00 89.19 94 VAL A N 1
ATOM 740 C CA . VAL A 1 94 ? -1.149 4.500 4.402 1.00 89.19 94 VAL A CA 1
ATOM 741 C C . VAL A 1 94 ? -1.812 4.236 5.752 1.00 89.19 94 VAL A C 1
ATOM 743 O O . VAL A 1 94 ? -1.605 3.181 6.355 1.00 89.19 94 VAL A O 1
ATOM 746 N N . SER A 1 95 ? -2.658 5.164 6.206 1.00 88.31 95 SER A N 1
ATOM 747 C CA . SER A 1 95 ? -3.470 4.981 7.413 1.00 88.31 95 SER A CA 1
ATOM 748 C C . SER A 1 95 ? -4.882 5.505 7.219 1.00 88.31 95 SER A C 1
ATOM 750 O O . SER A 1 95 ? -5.084 6.695 6.993 1.00 88.31 95 SER A O 1
ATOM 752 N N . PHE A 1 96 ? -5.870 4.639 7.417 1.00 89.69 96 PHE A N 1
ATOM 753 C CA . PHE A 1 96 ? -7.286 5.015 7.454 1.00 89.69 96 PHE A CA 1
ATOM 754 C C . PHE A 1 96 ? -7.796 5.267 8.887 1.00 89.69 96 PHE A C 1
ATOM 756 O O . PHE A 1 96 ? -8.994 5.417 9.131 1.00 89.69 96 PHE A O 1
ATOM 763 N N . GLY A 1 97 ? -6.891 5.359 9.869 1.00 86.62 97 GLY A N 1
ATOM 764 C CA . GLY A 1 97 ? -7.241 5.643 11.260 1.00 86.62 97 GLY A CA 1
ATOM 765 C C . GLY A 1 97 ? -8.068 4.522 11.898 1.00 86.62 97 GLY A C 1
ATOM 766 O O . GLY A 1 97 ? -7.578 3.408 12.057 1.00 86.62 97 GLY A O 1
ATOM 767 N N . ARG A 1 98 ? -9.307 4.827 12.312 1.00 85.94 98 ARG A N 1
ATOM 768 C CA . ARG A 1 98 ? -10.232 3.854 12.933 1.00 85.94 98 ARG A CA 1
ATOM 769 C C . ARG A 1 98 ? -11.072 3.071 11.921 1.00 85.94 98 ARG A C 1
ATOM 771 O O . ARG A 1 98 ? -11.846 2.211 12.333 1.00 85.94 98 ARG A O 1
ATOM 778 N N . ASP A 1 99 ? -10.936 3.360 10.629 1.00 90.56 99 ASP A N 1
ATOM 779 C CA . ASP A 1 99 ? -11.607 2.595 9.582 1.00 90.56 99 ASP A CA 1
ATOM 780 C C . ASP A 1 99 ? -10.816 1.314 9.273 1.00 90.56 99 ASP A C 1
ATOM 782 O O . ASP A 1 99 ? -10.014 1.225 8.340 1.00 90.56 99 ASP A O 1
ATOM 786 N N . PHE A 1 100 ? -10.979 0.327 10.154 1.00 90.69 100 PHE A N 1
ATOM 787 C CA . PHE A 1 100 ? -10.245 -0.934 10.079 1.00 90.69 100 PHE A CA 1
ATOM 788 C C . PHE A 1 100 ? -10.642 -1.775 8.860 1.00 90.69 100 PHE A C 1
ATOM 790 O O . PHE A 1 100 ? -9.800 -2.501 8.333 1.00 90.69 100 PHE A O 1
ATOM 797 N N . GLU A 1 101 ? -11.893 -1.671 8.396 1.00 90.81 101 GLU A N 1
ATOM 798 C CA . GLU A 1 101 ? -12.377 -2.388 7.210 1.00 90.81 101 GLU A CA 1
ATOM 799 C C . GLU A 1 101 ? -11.691 -1.842 5.951 1.00 90.81 101 GLU A C 1
ATOM 801 O O . GLU A 1 101 ? -11.114 -2.616 5.183 1.00 90.81 101 GLU A O 1
ATOM 806 N N . GLN A 1 102 ? -11.628 -0.513 5.802 1.00 92.06 102 GLN A N 1
ATOM 807 C CA . GLN A 1 102 ? -10.910 0.125 4.698 1.00 92.06 102 GLN A CA 1
ATOM 808 C C . GLN A 1 102 ? -9.405 -0.181 4.732 1.00 92.06 102 GLN A C 1
ATOM 810 O O . GLN A 1 102 ? -8.801 -0.465 3.694 1.00 92.06 102 GLN A O 1
ATOM 815 N N . GLN A 1 103 ? -8.794 -0.179 5.922 1.00 94.38 103 GLN A N 1
ATOM 816 C CA . GLN A 1 103 ? -7.383 -0.534 6.084 1.00 94.38 103 GLN A CA 1
ATOM 817 C C . GLN A 1 103 ? -7.099 -1.990 5.697 1.00 94.38 103 GLN A C 1
ATOM 819 O O . GLN A 1 103 ? -6.096 -2.264 5.033 1.00 94.38 103 GLN A O 1
ATOM 824 N N . LEU A 1 104 ? -7.974 -2.922 6.082 1.00 95.00 104 LEU A N 1
ATOM 825 C CA . LEU A 1 104 ? -7.849 -4.326 5.702 1.00 95.00 104 LEU A CA 1
ATOM 826 C C . LEU A 1 104 ? -8.031 -4.509 4.192 1.00 95.00 104 LEU A C 1
ATOM 828 O O . LEU A 1 104 ? -7.235 -5.215 3.574 1.00 95.00 104 LEU A O 1
ATOM 832 N N . SER A 1 105 ? -9.020 -3.836 3.594 1.00 95.25 105 SER A N 1
ATOM 833 C CA . SER A 1 105 ? -9.246 -3.857 2.144 1.00 95.25 105 SER A CA 1
ATOM 834 C C . SER A 1 105 ? -7.999 -3.409 1.380 1.00 95.25 105 SER A C 1
ATOM 836 O O . SER A 1 105 ? -7.585 -4.073 0.431 1.00 95.25 105 SER A O 1
ATOM 838 N N . PHE A 1 106 ? -7.341 -2.342 1.841 1.00 94.81 106 PHE A N 1
ATOM 839 C CA . PHE A 1 106 ? -6.078 -1.880 1.266 1.00 94.81 106 PHE A CA 1
ATOM 840 C C . PHE A 1 106 ? -4.959 -2.934 1.356 1.00 94.81 106 PHE A C 1
ATOM 842 O O . PHE A 1 106 ? -4.218 -3.130 0.391 1.00 94.81 106 PHE A O 1
ATOM 849 N N . TYR A 1 107 ? -4.827 -3.646 2.482 1.00 96.12 107 TYR A N 1
ATOM 850 C CA . TYR A 1 107 ? -3.820 -4.707 2.617 1.00 96.12 107 TYR A CA 1
ATOM 851 C C . TYR A 1 107 ? -4.105 -5.920 1.724 1.00 96.12 107 TYR A C 1
ATOM 853 O O . TYR A 1 107 ? -3.166 -6.504 1.182 1.00 96.12 107 TYR A 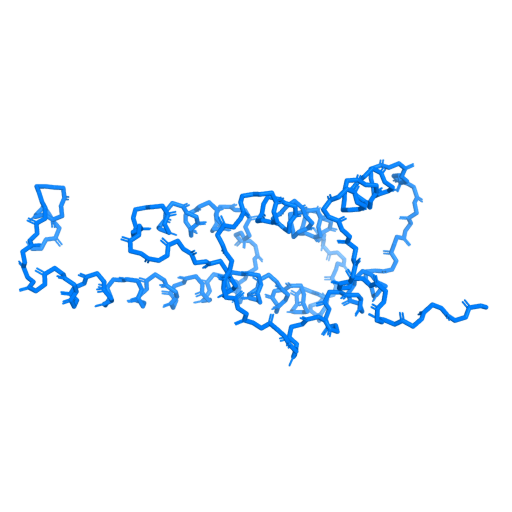O 1
ATOM 861 N N . VAL A 1 108 ? -5.376 -6.287 1.541 1.00 95.94 108 VAL A N 1
ATOM 862 C CA . VAL A 1 108 ? -5.782 -7.370 0.630 1.00 95.94 108 VAL A CA 1
ATOM 863 C C . VAL A 1 108 ? -5.459 -7.007 -0.820 1.00 95.94 108 VAL A C 1
ATOM 865 O O . VAL A 1 108 ? -4.852 -7.811 -1.528 1.00 95.94 108 VAL A O 1
ATOM 868 N N . GLU A 1 109 ? -5.785 -5.785 -1.243 1.00 95.19 109 GLU A N 1
ATOM 869 C CA . GLU A 1 109 ? -5.447 -5.289 -2.580 1.00 95.19 109 GLU A CA 1
ATOM 870 C C . GLU A 1 109 ? -3.927 -5.248 -2.792 1.00 95.19 109 GLU A C 1
ATOM 872 O O . GLU A 1 109 ? -3.414 -5.805 -3.764 1.00 95.19 109 GLU A O 1
ATOM 877 N N . SER A 1 110 ? -3.188 -4.699 -1.822 1.00 94.88 110 SER A N 1
ATOM 878 C CA . SER A 1 110 ? -1.721 -4.640 -1.858 1.00 94.88 110 SER A CA 1
ATOM 879 C C . SER A 1 110 ? -1.092 -6.030 -1.983 1.00 94.88 110 SER A C 1
ATOM 881 O O . SER A 1 110 ? -0.149 -6.216 -2.750 1.00 94.88 110 SER A O 1
ATOM 883 N N . ARG A 1 111 ? -1.627 -7.035 -1.273 1.00 95.31 111 ARG A N 1
ATOM 884 C CA . ARG A 1 111 ? -1.167 -8.428 -1.381 1.00 95.31 111 ARG A CA 1
ATOM 885 C C . ARG A 1 111 ? -1.358 -8.977 -2.791 1.00 95.31 111 ARG A C 1
ATOM 887 O O . ARG A 1 111 ? -0.463 -9.647 -3.297 1.00 95.31 111 ARG A O 1
ATOM 894 N N . SER A 1 112 ? -2.515 -8.724 -3.402 1.00 94.38 112 SER A N 1
ATOM 895 C CA . SER A 1 112 ? -2.798 -9.176 -4.767 1.00 94.38 112 SER A CA 1
ATOM 896 C C . SER A 1 112 ? -1.891 -8.497 -5.791 1.00 94.38 112 SER A C 1
ATOM 898 O O . SER A 1 112 ? -1.527 -9.122 -6.781 1.00 94.38 112 SER A O 1
ATOM 900 N N . MET A 1 113 ? -1.539 -7.229 -5.567 1.00 93.38 113 MET A N 1
ATOM 901 C CA . MET A 1 113 ? -0.707 -6.450 -6.483 1.00 93.38 113 MET A CA 1
ATOM 902 C C . MET A 1 113 ? 0.779 -6.811 -6.412 1.00 93.38 113 MET A C 1
ATOM 904 O O . MET A 1 113 ? 1.438 -6.857 -7.444 1.00 93.38 113 MET A O 1
ATOM 908 N N . PHE A 1 114 ? 1.307 -7.072 -5.214 1.00 93.44 114 PHE A N 1
ATOM 909 C CA . PHE A 1 114 ? 2.744 -7.262 -4.973 1.00 93.44 114 PHE A CA 1
ATOM 910 C C . PHE A 1 114 ? 3.093 -8.700 -4.560 1.00 93.44 114 PHE A C 1
ATOM 912 O O . PHE A 1 114 ? 4.017 -8.930 -3.778 1.00 93.44 114 PHE A O 1
ATOM 919 N N . CYS A 1 115 ? 2.341 -9.681 -5.062 1.00 90.38 115 CYS A N 1
ATOM 920 C CA . CYS A 1 115 ? 2.442 -11.088 -4.665 1.00 90.38 115 CYS A CA 1
ATOM 921 C C . CYS A 1 115 ? 3.813 -11.732 -4.933 1.00 90.38 115 CYS A C 1
ATOM 923 O O . CYS A 1 115 ? 4.159 -12.709 -4.274 1.00 90.38 115 CYS A O 1
ATOM 925 N N . ASN A 1 116 ? 4.602 -11.169 -5.850 1.00 88.88 116 ASN A N 1
ATOM 926 C CA . ASN A 1 116 ? 5.905 -11.700 -6.252 1.00 88.88 116 ASN A CA 1
ATOM 927 C C . ASN A 1 116 ? 7.076 -11.161 -5.410 1.00 88.88 116 ASN A C 1
ATOM 929 O O . ASN A 1 116 ? 8.224 -11.536 -5.644 1.00 88.88 116 ASN A O 1
ATOM 933 N N . LEU A 1 117 ? 6.813 -10.273 -4.443 1.00 91.06 117 LEU A N 1
ATOM 934 C CA . LEU A 1 117 ? 7.831 -9.691 -3.568 1.00 91.06 117 LEU A CA 1
ATOM 935 C C . LEU A 1 117 ? 7.652 -10.186 -2.130 1.00 91.06 117 LEU A C 1
ATOM 937 O O . LEU A 1 117 ? 6.928 -9.584 -1.336 1.00 91.06 117 LEU A O 1
ATOM 941 N N . GLU A 1 118 ? 8.370 -11.249 -1.761 1.00 93.25 118 GLU A N 1
ATOM 942 C CA . GLU A 1 118 ? 8.320 -11.814 -0.403 1.00 93.25 118 GLU A CA 1
ATOM 943 C C . GLU A 1 118 ? 8.510 -10.783 0.726 1.00 93.25 118 GLU A C 1
ATOM 945 O O . GLU A 1 118 ? 7.720 -10.803 1.676 1.00 93.25 118 GLU A O 1
ATOM 950 N N . PRO A 1 119 ? 9.452 -9.816 0.651 1.00 93.81 119 PRO A N 1
ATOM 951 C CA . PRO A 1 119 ? 9.608 -8.841 1.730 1.00 93.81 119 PRO A CA 1
ATOM 952 C C . PRO A 1 119 ? 8.389 -7.919 1.897 1.00 93.81 119 PRO A C 1
ATOM 954 O O . PRO A 1 119 ? 8.185 -7.367 2.981 1.00 93.81 119 PRO A O 1
ATOM 957 N N . VAL A 1 120 ? 7.573 -7.744 0.849 1.00 95.25 120 VAL A N 1
ATOM 958 C CA . VAL A 1 120 ? 6.305 -7.001 0.919 1.00 95.25 120 VAL A CA 1
ATOM 959 C C . VAL A 1 120 ? 5.226 -7.841 1.593 1.00 95.25 120 VAL A C 1
ATOM 961 O O . VAL A 1 120 ? 4.509 -7.346 2.463 1.00 95.25 120 VAL A O 1
ATOM 964 N N . LEU A 1 121 ? 5.148 -9.133 1.267 1.00 96.06 121 LEU A N 1
ATOM 965 C CA . LEU A 1 121 ? 4.212 -10.058 1.909 1.00 96.06 121 LEU A CA 1
ATOM 966 C C . LEU A 1 121 ? 4.451 -10.158 3.419 1.00 96.06 121 LEU A C 1
ATOM 968 O O . LEU A 1 121 ? 3.501 -10.064 4.198 1.00 96.06 121 LEU A O 1
ATOM 972 N N . VAL A 1 122 ? 5.712 -10.270 3.841 1.00 96.50 122 VAL A N 1
ATOM 973 C CA . VAL A 1 122 ? 6.089 -10.280 5.264 1.00 96.50 122 VAL A CA 1
ATOM 974 C C . VAL A 1 122 ? 5.640 -8.989 5.957 1.00 96.50 122 VAL A C 1
ATOM 976 O O . VAL A 1 122 ? 5.020 -9.033 7.022 1.00 96.50 122 VAL A O 1
ATOM 979 N N . GLN A 1 123 ? 5.872 -7.828 5.337 1.00 96.00 123 GLN A N 1
ATOM 980 C CA . GLN A 1 123 ? 5.414 -6.547 5.879 1.00 96.00 123 GLN A CA 1
ATOM 981 C C . GLN A 1 123 ? 3.885 -6.479 5.998 1.00 96.00 123 GLN A C 1
ATOM 983 O O . GLN A 1 123 ? 3.384 -5.989 7.011 1.00 96.00 123 GLN A O 1
ATOM 988 N N . LEU A 1 124 ? 3.140 -6.973 5.007 1.00 96.75 124 LEU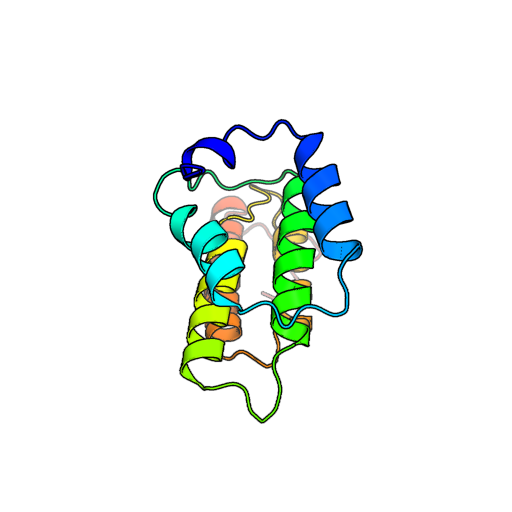 A N 1
ATOM 989 C CA . LEU A 1 124 ? 1.676 -7.018 5.049 1.00 96.75 124 LEU A CA 1
ATOM 990 C C . LEU A 1 124 ? 1.168 -7.911 6.185 1.00 96.75 124 LEU A C 1
ATOM 992 O O . LEU A 1 124 ? 0.249 -7.508 6.894 1.00 96.75 124 LEU A O 1
ATOM 996 N N . ILE A 1 125 ? 1.795 -9.068 6.420 1.00 96.62 125 ILE A N 1
ATOM 997 C CA . ILE A 1 125 ? 1.463 -9.949 7.551 1.00 96.62 125 ILE A CA 1
ATOM 998 C C . ILE A 1 125 ? 1.638 -9.200 8.877 1.00 96.62 125 ILE A C 1
ATOM 1000 O O . ILE A 1 125 ? 0.729 -9.188 9.709 1.00 96.62 125 ILE A O 1
ATOM 1004 N N . HIS A 1 126 ? 2.768 -8.512 9.067 1.00 96.44 126 HIS A N 1
ATOM 1005 C CA . HIS A 1 126 ? 2.987 -7.701 10.266 1.00 96.44 126 HIS A CA 1
ATOM 1006 C C . HIS A 1 126 ? 1.958 -6.572 10.412 1.00 96.44 126 HIS A C 1
ATOM 1008 O O . HIS A 1 126 ? 1.453 -6.341 11.513 1.00 96.44 126 HIS A O 1
ATOM 1014 N N . SER A 1 127 ? 1.616 -5.890 9.318 1.00 95.56 127 SER A N 1
ATOM 1015 C CA . SER A 1 127 ? 0.623 -4.813 9.317 1.00 95.56 127 SER A CA 1
ATOM 1016 C C . SER A 1 127 ? -0.783 -5.316 9.666 1.00 95.56 127 SER A C 1
ATOM 1018 O O . SER A 1 127 ? -1.462 -4.694 10.482 1.00 95.56 127 SER A O 1
ATOM 1020 N N . VAL A 1 128 ? -1.202 -6.467 9.127 1.00 95.81 128 VAL A N 1
ATOM 1021 C CA . VAL A 1 128 ? -2.49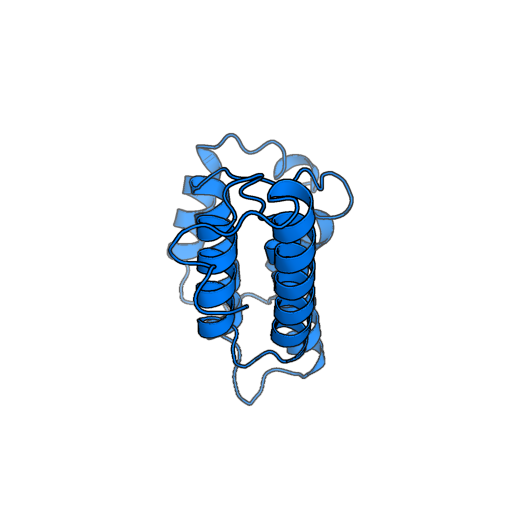3 -7.105 9.443 1.00 95.81 128 VAL A CA 1
ATOM 1022 C C . VAL A 1 128 ? -2.532 -7.581 10.897 1.00 95.81 128 VAL A C 1
ATOM 1024 O O . VAL A 1 128 ? -3.509 -7.319 11.595 1.00 95.81 128 VAL A O 1
ATOM 1027 N N . ASN A 1 129 ? -1.458 -8.197 11.400 1.00 95.19 129 ASN A N 1
ATOM 1028 C CA . ASN A 1 129 ? -1.370 -8.600 12.807 1.00 95.19 129 ASN A CA 1
ATOM 1029 C C . ASN A 1 129 ? -1.481 -7.391 13.745 1.00 95.19 129 ASN A C 1
ATOM 1031 O O . ASN A 1 129 ? -2.205 -7.429 14.741 1.00 95.19 129 ASN A O 1
ATOM 1035 N N . ARG A 1 130 ? -0.815 -6.281 13.404 1.00 93.06 130 ARG A N 1
ATOM 1036 C CA . ARG A 1 130 ? -0.954 -5.023 14.143 1.00 93.06 130 ARG A CA 1
ATOM 1037 C C . ARG A 1 130 ? -2.389 -4.495 14.079 1.00 93.06 130 ARG A C 1
ATOM 1039 O O . ARG A 1 130 ? -2.930 -4.124 15.115 1.00 93.06 130 ARG A O 1
ATOM 1046 N N . LEU A 1 131 ? -3.015 -4.496 12.901 1.00 93.25 131 LEU A N 1
ATOM 1047 C CA . LEU A 1 131 ? -4.403 -4.065 12.715 1.00 93.25 131 LEU A CA 1
ATOM 1048 C C . LEU A 1 131 ? -5.376 -4.877 13.582 1.00 93.25 131 LEU A C 1
ATOM 1050 O O . LEU A 1 131 ? -6.249 -4.299 14.229 1.00 93.25 131 LEU A O 1
ATOM 1054 N N . ALA A 1 132 ? -5.192 -6.197 13.656 1.00 90.56 132 ALA A N 1
ATOM 1055 C CA . ALA A 1 132 ? -5.989 -7.081 14.503 1.00 90.56 132 ALA A CA 1
ATOM 1056 C C . ALA A 1 132 ? -5.846 -6.729 15.995 1.00 90.56 132 ALA A C 1
ATOM 1058 O O . ALA A 1 132 ? -6.845 -6.622 16.712 1.00 90.56 132 ALA A O 1
ATOM 1059 N N . MET A 1 133 ? -4.616 -6.473 16.458 1.00 90.38 133 MET A N 1
ATOM 1060 C CA . MET A 1 133 ? -4.356 -6.061 17.842 1.00 90.38 133 MET A CA 1
ATOM 1061 C C . MET A 1 133 ? -4.984 -4.701 18.175 1.00 90.38 133 MET A C 1
ATOM 1063 O O . MET A 1 133 ? -5.590 -4.554 19.237 1.00 90.38 133 MET A O 1
ATOM 1067 N N . GLU A 1 134 ? -4.891 -3.718 17.277 1.00 89.00 134 GLU A N 1
ATOM 1068 C CA . GLU A 1 134 ? -5.523 -2.405 17.463 1.00 89.00 134 GLU A CA 1
ATOM 1069 C C . GLU A 1 134 ? -7.056 -2.502 17.458 1.00 89.00 134 GLU A C 1
ATOM 1071 O O . GLU A 1 134 ? -7.717 -1.928 18.325 1.00 89.00 134 GLU A O 1
ATOM 1076 N N . THR A 1 135 ? -7.624 -3.312 16.560 1.00 87.25 135 THR A N 1
ATOM 1077 C CA . THR A 1 135 ? -9.069 -3.580 16.511 1.00 87.25 135 THR A CA 1
ATOM 1078 C C . THR A 1 135 ? -9.554 -4.174 17.834 1.00 87.25 135 THR A C 1
ATOM 1080 O O . THR A 1 135 ? -10.534 -3.696 18.407 1.00 87.25 135 THR A O 1
ATOM 1083 N N . ARG A 1 136 ? -8.832 -5.162 18.382 1.00 84.12 136 ARG A N 1
ATOM 1084 C CA . ARG A 1 136 ? -9.155 -5.781 19.677 1.00 84.12 136 ARG A CA 1
ATOM 1085 C C . ARG A 1 136 ? -9.129 -4.773 20.828 1.00 84.12 136 ARG A C 1
ATOM 1087 O O . ARG A 1 136 ? -10.033 -4.794 21.663 1.00 84.12 136 ARG A O 1
ATOM 1094 N N . LYS A 1 137 ? -8.128 -3.883 20.876 1.00 84.19 137 LYS A N 1
ATOM 1095 C CA . LYS A 1 137 ? -8.026 -2.834 21.910 1.00 84.19 137 LYS A CA 1
ATOM 1096 C C . LYS A 1 137 ? -9.224 -1.885 21.880 1.00 84.19 137 LYS A C 1
ATOM 1098 O O . LYS A 1 137 ? -9.750 -1.539 22.935 1.00 84.19 137 LYS A O 1
ATOM 1103 N N . VAL A 1 138 ? -9.661 -1.482 20.686 1.00 83.12 138 VAL A N 1
ATOM 1104 C CA . VAL A 1 138 ? -10.792 -0.556 20.516 1.00 83.12 138 VAL A CA 1
ATOM 1105 C C . VAL A 1 138 ? -12.127 -1.236 20.813 1.00 83.12 138 VAL A C 1
ATOM 1107 O O . VAL A 1 138 ? -12.977 -0.651 21.479 1.00 83.12 138 VAL A O 1
ATOM 1110 N N . MET A 1 139 ? -12.298 -2.480 20.367 1.00 74.31 139 MET A N 1
ATOM 1111 C CA . MET A 1 139 ? -13.531 -3.247 20.554 1.00 74.31 139 MET A CA 1
ATOM 1112 C C . MET A 1 139 ? -13.706 -3.756 21.996 1.00 74.31 139 MET A C 1
ATOM 1114 O O . MET A 1 139 ? -14.816 -4.109 22.374 1.00 74.31 139 MET A O 1
ATOM 1118 N N . LYS A 1 140 ? -12.644 -3.807 22.821 1.00 68.75 140 LYS A N 1
ATOM 1119 C CA . LYS A 1 140 ? -12.660 -4.337 24.207 1.00 68.75 140 LYS A CA 1
ATOM 1120 C C . LYS A 1 140 ? -13.286 -5.741 24.347 1.00 68.75 140 LYS A C 1
ATOM 1122 O O . LYS A 1 140 ? -13.761 -6.096 25.418 1.00 68.75 140 LYS A O 1
ATOM 1127 N N . GLY A 1 141 ? -13.289 -6.539 23.276 1.00 60.78 141 GLY A N 1
ATOM 1128 C CA . GLY A 1 141 ? -13.954 -7.850 23.231 1.00 60.78 141 GLY A CA 1
ATOM 1129 C C . GLY A 1 141 ? -15.415 -7.833 22.758 1.00 60.78 141 GLY A C 1
ATOM 1130 O O . GLY A 1 141 ? -16.000 -8.899 22.603 1.00 60.78 141 GLY A O 1
ATOM 1131 N N . ASN A 1 142 ? -16.004 -6.670 22.461 1.00 59.44 142 ASN A N 1
ATOM 1132 C CA . ASN A 1 142 ? -17.293 -6.607 21.773 1.00 59.44 142 ASN A CA 1
ATOM 1133 C C . ASN A 1 142 ? -17.090 -6.822 20.275 1.00 59.44 142 ASN A C 1
ATOM 1135 O O . ASN A 1 142 ? -16.589 -5.955 19.565 1.00 59.44 142 ASN A O 1
ATOM 1139 N N . HIS A 1 143 ? -17.504 -7.983 19.785 1.00 66.69 143 HIS A N 1
ATOM 1140 C CA . HIS A 1 143 ? -17.485 -8.287 18.363 1.00 66.69 143 HIS A CA 1
ATOM 1141 C C . HIS A 1 143 ? -18.727 -7.705 17.682 1.00 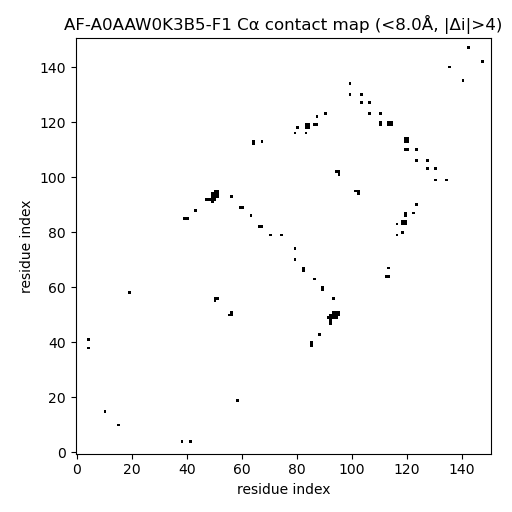66.69 143 HIS A C 1
ATOM 1143 O O . HIS A 1 143 ? -19.839 -7.765 18.206 1.00 66.69 143 HIS A O 1
ATOM 1149 N N . SER A 1 144 ? -18.550 -7.153 16.483 1.00 64.06 144 SER A N 1
ATOM 1150 C CA . SER A 1 144 ? -19.686 -6.886 15.602 1.00 64.06 144 SER A CA 1
ATOM 1151 C C . SER A 1 144 ? -20.279 -8.220 15.133 1.00 64.06 144 SER A C 1
ATOM 1153 O O . SER A 1 144 ? -19.591 -9.243 15.132 1.00 64.06 144 SER A O 1
ATOM 1155 N N . ARG A 1 145 ? -21.520 -8.221 14.631 1.00 63.16 145 ARG A N 1
ATOM 1156 C CA . ARG A 1 145 ? -22.147 -9.434 14.067 1.00 63.16 145 ARG A CA 1
ATOM 1157 C C . ARG A 1 145 ? -21.280 -10.117 12.993 1.00 63.16 145 ARG A C 1
ATOM 1159 O O . ARG A 1 145 ? -21.330 -11.333 12.869 1.00 63.16 145 ARG A O 1
ATOM 1166 N N . LYS A 1 146 ? -20.467 -9.349 12.253 1.00 59.38 146 LYS A N 1
ATOM 1167 C CA . LYS A 1 146 ? -19.535 -9.858 11.231 1.00 59.38 146 LYS A CA 1
ATOM 1168 C C . LYS A 1 146 ? -18.266 -10.489 11.824 1.00 59.38 146 LYS A C 1
ATOM 1170 O O . LYS A 1 146 ? -17.693 -11.370 11.201 1.00 59.38 146 LYS A O 1
ATOM 1175 N N . THR A 1 147 ? -17.820 -10.047 13.002 1.00 60.50 147 THR A N 1
ATOM 1176 C CA . THR A 1 147 ? -16.587 -10.529 13.654 1.00 60.50 147 THR A CA 1
ATOM 1177 C C . THR A 1 147 ? -16.831 -11.566 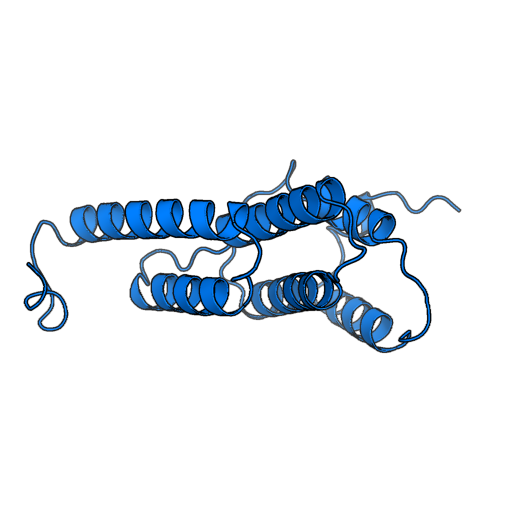14.749 1.00 60.50 147 THR A C 1
ATOM 1179 O O . THR A 1 147 ? -15.872 -12.180 15.199 1.00 60.50 147 THR A O 1
ATOM 1182 N N . ALA A 1 148 ? -18.087 -11.800 15.146 1.00 59.00 148 ALA A N 1
ATOM 1183 C CA . ALA A 1 148 ? -18.464 -12.837 16.109 1.00 59.00 148 ALA A CA 1
ATOM 1184 C C . ALA A 1 148 ? -18.317 -14.267 15.558 1.00 59.00 148 ALA A C 1
ATOM 1186 O O . ALA A 1 148 ? -18.130 -15.195 16.328 1.00 59.00 148 ALA A O 1
ATOM 1187 N N . ALA A 1 149 ? -18.385 -14.453 14.236 1.00 55.25 149 ALA A N 1
ATOM 1188 C CA . ALA A 1 149 ? -18.279 -15.773 13.604 1.00 55.25 149 ALA A CA 1
ATOM 1189 C C . ALA A 1 149 ? -16.844 -16.341 13.565 1.00 55.25 149 ALA A C 1
ATOM 1191 O O . ALA A 1 149 ? -16.654 -17.482 13.156 1.00 55.25 149 ALA A O 1
ATOM 1192 N N . PHE A 1 150 ? -15.843 -15.540 13.937 1.00 50.84 150 PHE A N 1
ATOM 1193 C CA . PHE A 1 150 ? -14.418 -15.868 13.805 1.00 50.84 150 PHE A CA 1
ATOM 1194 C C . PHE A 1 150 ? -13.688 -15.950 15.155 1.00 50.84 150 PHE A C 1
A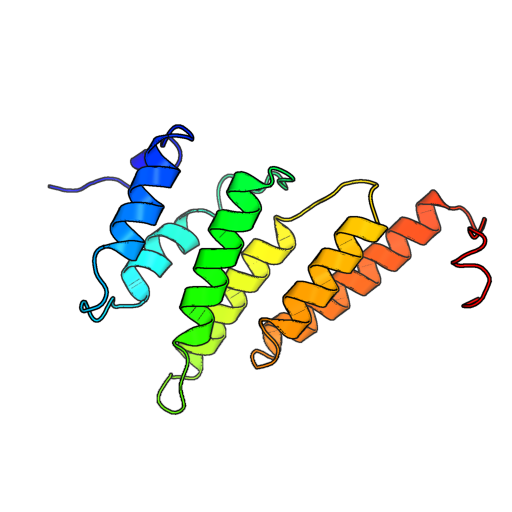TOM 1196 O O . PHE A 1 150 ? -12.457 -15.905 15.177 1.00 50.84 150 PHE A O 1
ATOM 1203 N N . VAL A 1 151 ? -14.427 -16.001 16.267 1.00 56.72 151 VAL A N 1
ATOM 1204 C CA . VAL A 1 151 ? -13.903 -16.020 17.644 1.00 56.72 151 VAL A CA 1
ATOM 1205 C C . VAL A 1 151 ? -14.454 -17.233 18.367 1.00 56.72 151 VAL A C 1
ATOM 1207 O O . VAL A 1 151 ? -15.655 -17.520 18.165 1.00 56.72 151 VAL A O 1
#

Radius of gyration: 17.82 Å; Cα contacts (8 Å, |Δi|>4): 63; chains: 1; bounding box: 44×39×49 Å

Solvent-accessible surface area (backbone atoms only — not comparable to full-atom values): 9200 Å² total; per-residue (Å²): 134,87,82,63,83,73,58,70,86,68,51,54,80,73,50,54,54,51,51,53,49,55,62,68,72,52,91,80,65,86,70,63,65,62,63,62,42,51,60,58,68,66,51,63,84,81,63,80,71,62,45,68,53,66,68,63,51,52,51,53,48,50,50,51,48,58,63,52,74,66,64,50,96,83,57,52,68,67,57,53,51,51,50,30,53,52,48,46,50,52,61,69,33,56,42,58,80,88,43,56,67,63,44,49,51,51,51,54,52,50,47,72,75,45,67,90,37,65,71,35,50,55,50,48,52,55,51,51,55,51,49,53,53,53,50,46,66,74,41,72,78,60,61,53,88,84,53,50,82,80,109

Sequence (151 aa):
MHLTAHCLCAVPSRALGVLIQLLKAKPTLSWPWTEVYHCLLMSPRHHQEPTKDPVILNALLHICKTMHDSVNALTLEDEKRMLAHLINGFIKMVSFGRDFEQQLSFYVESRSMFCNLEPVLVQLIHSVNRLAMETRKVMKGNHSRKTAAFV

Nearest PDB structures (foldseek):
  8syo-assembly1_A  TM=9.133E-01  e=3.768E-11  Homo sapiens
  9au7-assembly1_A  TM=9.183E-01  e=1.252E-10  Homo sapiens
  8sym-assembly1_A  TM=8.227E-01  e=6.658E-10  Homo sapiens
  8p0v-assembly1_O  TM=9.098E-01  e=2.727E-09  Homo sapiens
  7kmf-assembly1_C  TM=3.139E-01  e=7.796E+00  Homo sapiens

Foldseek 3Di:
DDDDLVVPVPQPPVCLVVVVVVVVVDPDDPPPVVVVLVSLVVPLPPDLQQDPPVSVLVSLVVVLLVLQVPDDPPDDPVSLVSSLVSVLSSLSSHDPDPPLVVNVVVLVVQCVRNVVRVSNVVSSVVVVVVSVVVNCVVCVPPDDPVRVVPD

InterPro domains:
  IPR029705 VPS35 endosomal protein sorting factor-like [PTHR13673] (35-151)

Mean predicted aligned error: 12.39 Å